Protein AF-A0A060CGH0-F1 (afdb_monomer_lite)

Sequence (85 aa):
VAPRCQKVYARHSEWKTMAEWRALGLVPLTRSWPADNDMLATLLEPDGPGRTAYLLTGNYRVILDYNCSNFYALSVGLLADAVSQ

Structure (mmCIF, N/CA/C/O backbone):
data_AF-A0A060CGH0-F1
#
_entry.id   AF-A0A060CGH0-F1
#
loop_
_atom_site.group_PDB
_atom_site.id
_atom_site.type_symbol
_atom_site.label_atom_id
_atom_site.label_alt_id
_atom_site.label_comp_id
_atom_site.label_asym_id
_atom_site.label_entity_id
_atom_site.label_seq_id
_atom_site.pdbx_PDB_ins_code
_atom_site.Cartn_x
_atom_site.Cartn_y
_atom_site.Cartn_z
_atom_site.occupancy
_atom_site.B_iso_or_equiv
_atom_site.auth_seq_id
_atom_site.auth_comp_id
_atom_site.auth_asym_id
_atom_site.auth_atom_id
_atom_site.pdbx_PDB_model_num
ATOM 1 N N . VAL A 1 1 ? 13.633 -9.278 -16.313 1.00 48.44 1 VAL A N 1
ATOM 2 C CA . VAL A 1 1 ? 13.276 -9.730 -14.948 1.00 48.44 1 VAL A CA 1
ATOM 3 C C . VAL A 1 1 ? 13.542 -8.568 -14.021 1.00 48.44 1 VAL A C 1
ATOM 5 O O . VAL A 1 1 ? 14.686 -8.131 -13.967 1.00 48.44 1 VAL A O 1
ATOM 8 N N . ALA A 1 2 ? 12.512 -8.010 -13.388 1.00 50.06 2 ALA A N 1
ATOM 9 C CA . ALA A 1 2 ? 12.725 -6.949 -12.417 1.00 50.06 2 ALA A CA 1
ATOM 10 C C . ALA A 1 2 ? 13.564 -7.485 -11.246 1.00 50.06 2 ALA A C 1
ATOM 12 O O . ALA A 1 2 ? 13.342 -8.621 -10.806 1.00 50.06 2 ALA A O 1
ATOM 13 N N . PRO A 1 3 ? 14.565 -6.734 -10.764 1.00 58.22 3 PRO A N 1
ATOM 14 C CA . PRO A 1 3 ? 15.333 -7.165 -9.612 1.00 58.22 3 PRO A CA 1
ATOM 15 C C . PRO A 1 3 ? 14.379 -7.317 -8.425 1.00 58.22 3 PRO A C 1
ATOM 17 O O . PRO A 1 3 ? 13.644 -6.396 -8.077 1.00 58.22 3 PRO A O 1
ATOM 20 N N . ARG A 1 4 ? 14.378 -8.492 -7.782 1.00 69.31 4 ARG A N 1
ATOM 21 C CA . ARG A 1 4 ? 13.680 -8.689 -6.505 1.00 69.31 4 ARG A CA 1
ATOM 22 C C . ARG A 1 4 ? 14.370 -7.827 -5.448 1.00 69.31 4 ARG A C 1
ATOM 24 O O . ARG A 1 4 ? 15.293 -8.264 -4.767 1.00 69.31 4 ARG A O 1
ATOM 31 N N . CYS A 1 5 ? 13.953 -6.573 -5.347 1.00 81.62 5 CYS A N 1
ATOM 32 C CA . CYS A 1 5 ? 14.574 -5.569 -4.497 1.00 81.62 5 CYS A CA 1
ATOM 33 C C . CYS A 1 5 ? 14.199 -5.776 -3.030 1.00 81.62 5 CYS A C 1
ATOM 35 O O . CYS A 1 5 ? 13.309 -5.123 -2.493 1.00 81.62 5 CYS A O 1
ATOM 37 N N . GLN A 1 6 ? 14.914 -6.683 -2.362 1.00 86.75 6 GLN A N 1
ATOM 38 C CA . GLN A 1 6 ? 14.662 -7.077 -0.973 1.00 86.75 6 GLN A CA 1
ATOM 39 C C . GLN A 1 6 ? 14.559 -5.882 -0.011 1.00 86.75 6 GLN A C 1
ATOM 41 O O . GLN A 1 6 ? 13.686 -5.864 0.851 1.00 86.75 6 GLN A O 1
ATOM 46 N N . LYS A 1 7 ? 15.393 -4.847 -0.196 1.00 88.56 7 LYS A N 1
ATOM 47 C CA . LYS A 1 7 ? 15.376 -3.630 0.637 1.00 88.56 7 LYS A CA 1
ATOM 48 C C . LYS A 1 7 ? 14.052 -2.864 0.577 1.00 88.56 7 LYS A C 1
ATOM 50 O O . LYS A 1 7 ? 13.665 -2.256 1.568 1.00 88.56 7 LYS A O 1
ATOM 55 N N . VAL A 1 8 ? 13.366 -2.882 -0.565 1.00 92.00 8 VAL A N 1
ATOM 56 C CA . VAL A 1 8 ? 12.073 -2.203 -0.733 1.00 92.00 8 VAL A CA 1
ATOM 57 C C . VAL A 1 8 ? 11.003 -2.925 0.082 1.00 92.00 8 VAL A C 1
ATOM 59 O O . VAL A 1 8 ? 10.270 -2.285 0.834 1.00 92.00 8 VAL A O 1
ATOM 62 N N . TYR A 1 9 ? 10.979 -4.256 -0.018 1.00 92.06 9 TYR A N 1
ATOM 63 C CA . TYR A 1 9 ? 10.019 -5.113 0.678 1.00 92.06 9 TYR A CA 1
ATOM 64 C C . TYR A 1 9 ? 10.277 -5.215 2.184 1.00 92.06 9 TYR A C 1
ATOM 66 O O . TYR A 1 9 ? 9.346 -5.469 2.933 1.00 92.06 9 TYR A O 1
ATOM 74 N N . ALA A 1 10 ? 11.504 -4.965 2.653 1.00 92.94 10 ALA A N 1
ATOM 75 C CA . ALA A 1 10 ? 11.825 -4.940 4.084 1.00 92.94 10 ALA A CA 1
ATOM 76 C C . ALA A 1 10 ? 11.079 -3.838 4.863 1.00 92.94 10 ALA A C 1
ATOM 78 O O . ALA A 1 10 ? 11.017 -3.892 6.087 1.00 92.94 10 ALA A O 1
ATOM 79 N N . ARG A 1 11 ? 10.531 -2.833 4.165 1.00 92.88 11 ARG A N 1
ATOM 80 C CA . ARG A 1 11 ? 9.680 -1.787 4.756 1.00 92.88 11 ARG A CA 1
ATOM 81 C C . ARG A 1 11 ? 8.184 -2.103 4.684 1.00 92.88 11 ARG A C 1
ATOM 83 O O . ARG A 1 11 ? 7.386 -1.281 5.121 1.00 92.88 11 ARG A O 1
ATOM 90 N N . HIS A 1 12 ? 7.801 -3.224 4.078 1.00 95.75 12 HIS A N 1
ATOM 91 C CA . HIS A 1 12 ? 6.411 -3.665 3.993 1.00 95.75 12 HIS A CA 1
ATOM 92 C C . HIS A 1 12 ? 6.139 -4.645 5.127 1.00 95.75 12 HIS A C 1
ATOM 94 O O . HIS A 1 12 ? 7.003 -5.455 5.468 1.00 95.75 12 HIS A O 1
ATOM 100 N N . SER A 1 13 ? 4.940 -4.596 5.697 1.00 97.06 13 SER A N 1
ATOM 101 C CA . SER A 1 13 ? 4.497 -5.647 6.610 1.00 97.06 13 SER A CA 1
ATOM 102 C C . SER A 1 13 ? 4.374 -6.994 5.893 1.00 97.06 13 SER A C 1
ATOM 104 O O . SER A 1 13 ? 4.452 -7.099 4.664 1.00 97.06 13 SER A O 1
ATOM 106 N N . GLU A 1 14 ? 4.076 -8.034 6.667 1.00 96.50 14 GLU A N 1
ATOM 107 C CA . GLU A 1 14 ? 3.512 -9.255 6.104 1.00 96.50 14 GLU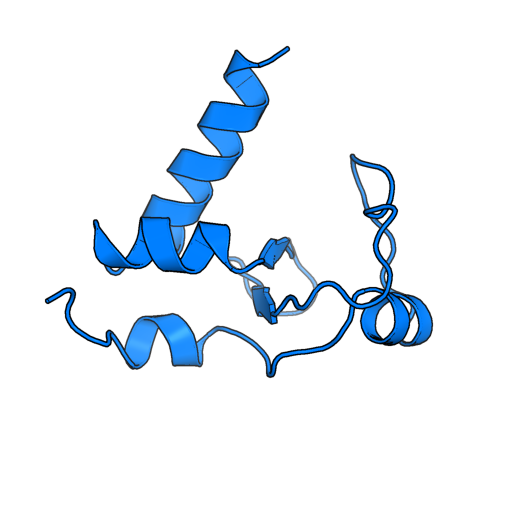 A CA 1
ATOM 108 C C . GLU A 1 14 ? 2.202 -8.978 5.354 1.00 96.50 14 GLU A C 1
ATOM 110 O O . GLU A 1 14 ? 1.516 -7.974 5.588 1.00 96.50 14 GLU A O 1
ATOM 115 N N . TRP A 1 15 ? 1.868 -9.882 4.439 1.00 97.56 15 TRP A N 1
ATOM 116 C CA . TRP A 1 15 ? 0.585 -9.859 3.758 1.00 97.56 15 TRP A CA 1
ATOM 117 C C . TRP A 1 15 ? -0.531 -10.236 4.724 1.00 97.56 15 TRP A C 1
ATOM 119 O O . TRP A 1 15 ? -0.407 -11.211 5.462 1.00 97.56 15 TRP A O 1
ATOM 129 N N . LYS A 1 16 ? -1.632 -9.492 4.656 1.00 98.44 16 LYS A N 1
ATOM 130 C CA . LYS A 1 16 ? -2.906 -9.839 5.286 1.00 98.44 16 LYS A CA 1
ATOM 131 C C . LYS A 1 16 ? -4.050 -9.501 4.342 1.00 98.44 16 LYS A C 1
ATOM 133 O O . LYS A 1 16 ? -3.906 -8.649 3.461 1.00 98.44 16 LYS A O 1
ATOM 138 N N . THR A 1 17 ? -5.171 -10.173 4.523 1.00 98.12 17 THR A N 1
ATOM 139 C CA . THR A 1 17 ? -6.430 -9.890 3.832 1.00 98.12 17 THR A CA 1
ATOM 140 C C . THR A 1 17 ? -7.019 -8.552 4.289 1.00 98.12 17 THR A C 1
ATOM 142 O O . THR A 1 17 ? -6.723 -8.055 5.382 1.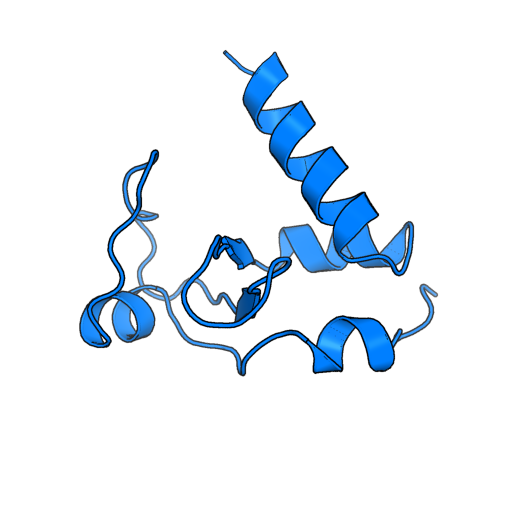00 98.12 17 THR A O 1
ATOM 145 N N . MET A 1 18 ? -7.893 -7.955 3.477 1.00 97.12 18 MET A N 1
ATOM 146 C CA . MET A 1 18 ? -8.632 -6.751 3.877 1.00 97.12 18 MET A CA 1
ATOM 147 C C . MET A 1 18 ? -9.494 -7.001 5.123 1.00 97.12 18 MET A C 1
ATOM 149 O O . MET A 1 18 ? -9.649 -6.091 5.940 1.00 97.12 18 MET A O 1
ATOM 153 N N . ALA A 1 19 ? -10.026 -8.216 5.302 1.00 97.50 19 ALA A N 1
ATOM 154 C CA . ALA A 1 19 ? -10.751 -8.604 6.512 1.00 97.50 19 ALA A CA 1
ATOM 155 C C . ALA A 1 19 ? -9.867 -8.562 7.769 1.00 97.50 19 ALA A C 1
ATOM 157 O O . ALA A 1 19 ? -10.267 -7.995 8.785 1.00 97.50 19 ALA A O 1
ATOM 158 N N . GLU A 1 20 ? -8.652 -9.107 7.700 1.00 98.31 20 GLU A N 1
ATOM 159 C CA . GLU A 1 20 ? -7.708 -9.091 8.821 1.00 98.31 20 GLU A CA 1
ATOM 160 C C . GLU A 1 20 ? -7.267 -7.667 9.175 1.00 98.31 20 GLU A C 1
ATOM 162 O O . GLU A 1 20 ? -7.233 -7.311 10.352 1.00 98.31 20 GLU A O 1
ATOM 167 N N . TRP A 1 21 ? -6.995 -6.812 8.182 1.00 97.56 21 TRP A N 1
ATOM 168 C CA . TRP A 1 21 ? -6.663 -5.406 8.440 1.00 97.56 21 TRP A CA 1
ATOM 169 C C . TRP A 1 21 ? -7.803 -4.648 9.126 1.00 97.56 21 TRP A C 1
ATOM 171 O O . TRP A 1 21 ? -7.554 -3.870 10.048 1.00 97.56 21 TRP A O 1
ATOM 181 N N . ARG A 1 22 ? -9.055 -4.901 8.726 1.00 95.75 22 ARG A N 1
ATOM 182 C CA . ARG A 1 22 ? -10.235 -4.351 9.411 1.00 95.75 22 ARG A CA 1
ATOM 183 C C . ARG A 1 22 ? -10.333 -4.839 10.850 1.00 95.75 22 ARG A C 1
ATOM 185 O O . ARG A 1 22 ? -10.594 -4.037 11.740 1.00 95.75 22 ARG A O 1
ATOM 192 N N . ALA A 1 23 ? -10.104 -6.130 11.082 1.00 97.25 23 ALA A N 1
ATOM 193 C CA . ALA A 1 23 ? -10.132 -6.713 12.420 1.00 97.25 23 ALA A CA 1
ATOM 194 C C . ALA A 1 23 ? -9.041 -6.133 13.341 1.00 97.25 23 ALA A C 1
ATOM 196 O O . ALA A 1 23 ? -9.250 -6.037 14.547 1.00 97.25 23 ALA A O 1
ATOM 197 N N . LEU A 1 24 ? -7.915 -5.682 12.777 1.00 96.62 24 LEU A N 1
ATOM 198 C CA . LEU A 1 24 ? -6.859 -4.953 13.492 1.00 96.62 24 LEU A CA 1
ATOM 199 C C . LEU A 1 24 ? -7.212 -3.483 13.797 1.00 96.62 24 LEU A C 1
ATOM 201 O O . LEU A 1 24 ? -6.412 -2.780 14.409 1.00 96.62 24 LEU A O 1
ATOM 205 N N . GLY A 1 25 ? -8.394 -3.011 13.393 1.00 94.94 25 GLY A N 1
ATOM 206 C CA . GLY A 1 25 ? -8.892 -1.673 13.713 1.00 94.94 25 GLY A CA 1
ATOM 207 C C . GLY A 1 25 ? -8.399 -0.566 12.783 1.00 94.94 25 GLY A C 1
ATOM 208 O O . GLY A 1 25 ? -8.576 0.610 13.102 1.00 94.94 25 GLY A O 1
ATOM 209 N N . LEU A 1 26 ? -7.796 -0.902 11.635 1.00 93.69 26 LEU A N 1
ATOM 210 C CA . LEU A 1 26 ? -7.470 0.108 10.629 1.00 93.69 26 LEU A CA 1
ATOM 211 C C . LEU A 1 26 ? -8.763 0.743 10.105 1.00 93.69 26 LEU A C 1
ATOM 213 O O . LEU A 1 26 ? -9.786 0.077 9.940 1.00 93.69 26 LEU A O 1
ATOM 217 N N . VAL A 1 27 ? -8.704 2.039 9.808 1.00 91.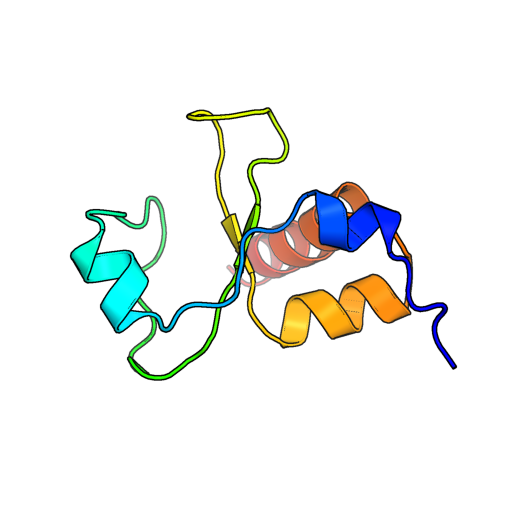75 27 VAL A N 1
ATOM 218 C CA . VAL A 1 27 ? -9.804 2.784 9.193 1.00 91.75 27 VAL A CA 1
ATOM 219 C C . VAL A 1 27 ? -9.279 3.565 7.987 1.00 91.75 27 VAL A C 1
ATOM 221 O O . VAL A 1 27 ? -8.263 4.253 8.100 1.00 91.75 27 VAL A O 1
ATOM 224 N N . PRO A 1 28 ? -9.919 3.459 6.814 1.00 91.81 28 PRO A N 1
ATOM 225 C CA . PRO A 1 28 ? -9.534 4.245 5.656 1.00 91.81 28 PRO A CA 1
ATOM 226 C C . PRO A 1 28 ? -9.776 5.737 5.890 1.00 91.81 28 PRO A C 1
ATOM 228 O O . PRO A 1 28 ? -10.813 6.123 6.426 1.00 91.81 28 PRO A O 1
ATOM 231 N N . LEU A 1 29 ? -8.844 6.580 5.440 1.00 90.75 29 LEU A N 1
ATOM 232 C CA . LEU A 1 29 ? -8.957 8.035 5.595 1.00 90.75 29 LEU A CA 1
ATOM 233 C C . LEU A 1 29 ? -9.747 8.708 4.466 1.00 90.75 29 LEU A C 1
ATOM 235 O O . LEU A 1 29 ? -10.404 9.716 4.698 1.00 90.75 29 LEU A O 1
ATOM 239 N N . THR A 1 30 ? -9.663 8.186 3.240 1.00 82.75 30 THR A N 1
ATOM 240 C CA . THR A 1 30 ? -10.165 8.884 2.039 1.00 82.75 30 THR A CA 1
ATOM 241 C C . THR A 1 30 ? -11.057 8.038 1.137 1.00 82.75 30 THR A C 1
ATOM 243 O O . THR A 1 30 ? -11.846 8.591 0.377 1.00 82.75 30 THR A O 1
ATOM 246 N N . ARG A 1 31 ? -10.954 6.707 1.190 1.00 81.44 31 ARG A N 1
ATOM 247 C CA . ARG A 1 31 ? -11.715 5.785 0.334 1.00 81.44 31 ARG A CA 1
ATOM 248 C C . ARG A 1 31 ? -12.441 4.751 1.170 1.00 81.44 31 ARG A C 1
ATOM 250 O O . ARG A 1 31 ? -11.971 4.387 2.236 1.00 81.44 31 ARG A O 1
ATOM 257 N N . SER A 1 32 ? -13.555 4.230 0.675 1.00 89.88 32 SER A N 1
ATOM 258 C CA . SER A 1 32 ? -14.159 3.042 1.272 1.00 89.88 32 SER A CA 1
ATOM 259 C C . SER A 1 32 ? -13.210 1.849 1.165 1.00 89.88 32 SER A C 1
ATOM 261 O O . SER A 1 32 ? -12.368 1.775 0.267 1.00 89.88 32 SER A O 1
ATOM 263 N N . TRP A 1 33 ? -13.365 0.894 2.077 1.00 92.75 33 TRP A N 1
ATOM 264 C CA . TRP A 1 33 ? -12.696 -0.391 1.948 1.00 92.75 33 TRP A CA 1
ATOM 265 C C . TRP A 1 33 ? -13.020 -1.064 0.602 1.00 92.75 33 TRP A C 1
ATOM 267 O O . TRP A 1 33 ? -14.152 -0.939 0.127 1.00 92.75 33 TRP A O 1
ATOM 277 N N . PRO A 1 34 ? -12.083 -1.832 0.013 1.00 90.62 34 PRO A N 1
ATOM 278 C CA . PRO A 1 34 ? -12.389 -2.689 -1.126 1.00 90.62 34 PRO A CA 1
ATOM 279 C C . PRO A 1 34 ? -13.524 -3.668 -0.800 1.00 90.62 34 PRO A C 1
ATOM 281 O O . PRO A 1 34 ? -13.624 -4.161 0.325 1.00 90.62 34 PRO A O 1
ATOM 284 N N . ALA A 1 35 ? -14.375 -3.961 -1.785 1.00 91.69 35 ALA A N 1
ATOM 285 C CA . ALA A 1 35 ? -15.482 -4.903 -1.608 1.00 91.69 35 ALA A CA 1
ATOM 286 C C . ALA A 1 35 ? -14.989 -6.340 -1.364 1.00 91.69 35 ALA A C 1
ATOM 288 O O . ALA A 1 35 ? -15.610 -7.088 -0.612 1.00 91.69 35 ALA A O 1
ATOM 289 N N . ASP A 1 36 ? -13.861 -6.701 -1.976 1.00 95.69 36 ASP A N 1
ATOM 290 C CA . ASP A 1 36 ? -13.211 -7.992 -1.792 1.00 95.69 36 ASP A CA 1
ATOM 291 C C . ASP A 1 36 ? -12.459 -8.034 -0.451 1.00 95.69 36 ASP A C 1
ATOM 293 O O . ASP A 1 36 ? -11.465 -7.332 -0.240 1.00 95.69 36 ASP A O 1
ATOM 297 N N . ASN A 1 37 ? -12.965 -8.854 0.468 1.00 95.62 37 ASN A N 1
ATOM 298 C CA . ASN A 1 37 ? -12.394 -9.044 1.796 1.00 95.62 37 ASN A CA 1
ATOM 299 C C . ASN A 1 37 ? -11.143 -9.932 1.786 1.00 95.62 37 ASN A C 1
ATOM 301 O O . ASN A 1 37 ? -10.310 -9.776 2.680 1.00 95.62 37 ASN A O 1
ATOM 305 N N . ASP A 1 38 ? -10.999 -10.805 0.787 1.00 97.31 38 ASP A N 1
ATOM 306 C CA . ASP A 1 38 ? -9.897 -11.764 0.665 1.00 97.31 38 ASP A CA 1
ATOM 307 C C . ASP A 1 38 ? -8.698 -11.166 -0.087 1.00 97.31 38 ASP A C 1
ATOM 309 O O . ASP A 1 38 ? -7.605 -11.737 -0.105 1.00 97.31 38 ASP A O 1
ATOM 313 N N . MET A 1 39 ? -8.872 -9.970 -0.663 1.00 96.75 39 MET A N 1
ATOM 314 C CA . MET A 1 39 ? -7.799 -9.211 -1.291 1.00 96.75 39 MET A CA 1
ATOM 315 C C . MET A 1 39 ? -6.629 -9.017 -0.318 1.00 96.75 39 MET A C 1
ATOM 317 O O . MET A 1 39 ? -6.779 -8.464 0.773 1.00 96.75 39 MET A O 1
ATOM 321 N N . LEU A 1 40 ? -5.435 -9.432 -0.739 1.00 97.81 40 LEU A N 1
ATOM 322 C CA . LEU A 1 40 ? -4.217 -9.282 0.048 1.00 97.81 40 LEU A CA 1
ATOM 323 C C . LEU A 1 40 ? -3.616 -7.880 -0.103 1.00 97.81 40 LEU A C 1
ATOM 325 O O . LEU A 1 40 ? -3.491 -7.345 -1.210 1.00 97.81 40 LEU A O 1
ATOM 329 N N . ALA A 1 41 ? -3.160 -7.328 1.020 1.00 97.62 41 ALA A N 1
ATOM 330 C CA . ALA A 1 41 ? -2.370 -6.108 1.080 1.00 97.62 41 ALA A CA 1
ATOM 331 C C . ALA A 1 41 ? -1.260 -6.188 2.136 1.00 97.62 41 ALA A C 1
ATOM 333 O O . ALA A 1 41 ? -1.380 -6.897 3.137 1.00 97.62 41 ALA A O 1
ATOM 334 N N . THR A 1 42 ? -0.195 -5.418 1.925 1.00 97.69 42 THR A N 1
ATOM 335 C CA . THR A 1 42 ? 0.820 -5.115 2.945 1.00 97.69 42 THR A CA 1
ATOM 336 C C . THR A 1 42 ? 0.697 -3.666 3.395 1.00 97.69 42 THR A C 1
ATOM 338 O O . THR A 1 42 ? 0.387 -2.794 2.587 1.00 97.69 42 THR A O 1
ATOM 341 N N . LEU A 1 43 ? 1.017 -3.384 4.651 1.00 97.38 43 LEU A N 1
ATOM 342 C CA . LEU A 1 43 ? 1.123 -2.032 5.183 1.00 97.38 43 LEU A CA 1
ATOM 343 C C . LEU A 1 43 ? 2.502 -1.439 4.866 1.00 97.38 43 LEU A C 1
ATOM 345 O O . LEU A 1 43 ? 3.526 -2.105 5.037 1.00 97.38 43 LEU A O 1
ATOM 349 N N . LEU A 1 44 ? 2.528 -0.177 4.446 1.00 97.44 44 LEU A N 1
ATOM 350 C CA . LEU A 1 44 ? 3.732 0.647 4.385 1.00 97.44 44 LEU A CA 1
ATOM 351 C C . LEU A 1 44 ? 3.481 1.970 5.105 1.00 97.44 44 LEU A C 1
ATOM 353 O O . LEU A 1 44 ? 2.535 2.687 4.786 1.00 97.44 44 LEU A O 1
ATOM 357 N N . GLU A 1 45 ? 4.403 2.324 5.994 1.00 96.81 45 GLU A N 1
ATOM 358 C CA . GLU A 1 45 ? 4.443 3.614 6.679 1.00 96.81 45 GLU A CA 1
ATOM 359 C C . GLU A 1 45 ? 5.657 4.411 6.163 1.00 96.81 45 GLU A C 1
ATOM 361 O O . GLU A 1 45 ? 6.777 4.266 6.678 1.00 96.81 45 GLU A O 1
ATOM 366 N N . PRO A 1 46 ? 5.508 5.192 5.070 1.00 95.69 46 PRO A N 1
ATOM 367 C CA . PRO A 1 46 ? 6.642 5.854 4.426 1.00 95.69 46 PRO A CA 1
ATOM 368 C C . PRO A 1 46 ? 7.324 6.878 5.340 1.00 95.69 46 PRO A C 1
ATOM 370 O O . PRO A 1 46 ? 8.556 6.970 5.310 1.00 95.69 46 PRO A O 1
ATOM 373 N N . ASP A 1 47 ? 6.539 7.546 6.187 1.00 94.88 47 ASP A N 1
ATOM 374 C CA . ASP A 1 47 ? 6.968 8.611 7.104 1.00 94.88 47 ASP A CA 1
ATOM 375 C C . ASP A 1 47 ? 7.297 8.097 8.519 1.00 94.88 47 ASP A C 1
ATOM 377 O O . ASP A 1 47 ? 7.553 8.881 9.433 1.00 94.88 47 ASP A O 1
ATOM 381 N N . GLY A 1 48 ? 7.298 6.774 8.700 1.00 92.56 48 GLY A N 1
ATOM 382 C CA . GLY A 1 48 ? 7.556 6.101 9.971 1.00 92.56 48 GLY A CA 1
ATOM 383 C C . GLY A 1 48 ? 6.287 5.683 10.728 1.00 92.56 48 GLY A C 1
ATOM 384 O O . GLY A 1 48 ? 5.183 6.081 10.349 1.00 92.56 48 GLY A O 1
ATOM 385 N N . PRO A 1 49 ? 6.440 4.872 11.792 1.00 93.25 49 PRO A N 1
ATOM 386 C CA . PRO A 1 49 ? 5.317 4.246 12.484 1.00 93.25 49 PRO A CA 1
ATOM 387 C C . PRO A 1 49 ? 4.286 5.234 13.040 1.00 93.25 49 PRO A C 1
ATOM 389 O O . PRO A 1 49 ? 4.647 6.235 13.661 1.00 93.25 49 PRO A O 1
ATOM 392 N N . GLY A 1 50 ? 3.003 4.942 12.834 1.00 89.19 50 GLY A N 1
ATOM 393 C CA . GLY A 1 50 ? 1.866 5.730 13.315 1.00 89.19 50 GLY A CA 1
ATOM 394 C C . GLY A 1 50 ? 1.655 7.065 12.594 1.00 89.19 50 GLY A C 1
ATOM 395 O O . GLY A 1 50 ? 0.912 7.913 13.089 1.00 89.19 50 GLY A O 1
ATOM 396 N N . ARG A 1 51 ? 2.333 7.295 11.463 1.00 93.44 51 ARG A N 1
ATOM 397 C CA . ARG A 1 51 ? 2.184 8.504 10.636 1.00 93.44 51 ARG A CA 1
ATOM 398 C C . ARG A 1 51 ? 1.262 8.210 9.452 1.00 93.44 51 ARG A C 1
ATOM 400 O O . ARG A 1 51 ? 0.185 7.649 9.627 1.00 93.44 51 ARG A O 1
ATOM 407 N N . THR A 1 52 ? 1.650 8.614 8.247 1.00 94.00 52 THR A N 1
ATOM 408 C CA . THR A 1 52 ? 0.936 8.227 7.031 1.00 94.00 52 THR A CA 1
ATOM 409 C C . THR A 1 52 ? 1.125 6.735 6.798 1.00 94.00 52 THR A C 1
ATOM 411 O O . THR A 1 52 ? 2.247 6.237 6.899 1.00 94.00 52 THR A O 1
ATOM 414 N N . ALA A 1 53 ? 0.052 6.035 6.444 1.00 95.56 53 ALA A N 1
ATOM 415 C CA . ALA A 1 53 ? 0.090 4.613 6.148 1.00 95.56 53 ALA A CA 1
ATOM 416 C C . ALA A 1 53 ? -0.716 4.294 4.888 1.00 95.56 53 ALA A C 1
ATOM 418 O O . ALA A 1 53 ? -1.757 4.900 4.629 1.00 95.56 53 ALA A O 1
ATOM 419 N N . TYR A 1 54 ? -0.235 3.320 4.122 1.00 96.50 54 TYR A N 1
ATOM 420 C CA . TYR A 1 54 ? -0.877 2.842 2.903 1.00 96.50 54 TYR A CA 1
ATOM 421 C C . TYR A 1 54 ? -1.006 1.324 2.947 1.00 96.50 54 TYR A C 1
ATOM 423 O O . TYR A 1 54 ? -0.035 0.625 3.242 1.00 96.50 54 TYR A O 1
ATOM 431 N N . LEU A 1 55 ? -2.191 0.818 2.605 1.00 96.50 55 LEU A N 1
ATOM 432 C CA . LEU A 1 55 ? -2.372 -0.588 2.260 1.00 96.50 55 LEU A CA 1
ATOM 433 C C . LEU A 1 55 ? -2.056 -0.770 0.775 1.00 96.50 55 LEU A C 1
ATOM 435 O O . LEU A 1 55 ? -2.702 -0.188 -0.094 1.00 96.50 55 LEU A O 1
ATOM 439 N N . LEU A 1 56 ? -1.027 -1.564 0.499 1.00 96.38 56 LEU A N 1
ATOM 440 C CA . LEU A 1 56 ? -0.452 -1.774 -0.822 1.00 96.38 56 LEU A CA 1
ATOM 441 C C . LEU A 1 56 ? -0.857 -3.146 -1.346 1.00 96.38 56 LEU A C 1
ATOM 443 O O . LEU A 1 56 ? -0.565 -4.163 -0.717 1.00 96.38 56 LEU A O 1
ATOM 447 N N . THR A 1 57 ? -1.502 -3.182 -2.508 1.00 95.25 57 THR A N 1
ATOM 448 C CA . THR A 1 57 ? -1.975 -4.433 -3.116 1.00 95.25 57 THR A CA 1
ATOM 449 C C . THR A 1 57 ? -1.013 -4.935 -4.198 1.00 95.25 57 THR A C 1
ATOM 451 O O . THR A 1 57 ? 0.045 -4.345 -4.430 1.00 95.25 57 THR A O 1
ATOM 454 N N . GLY A 1 58 ? -1.353 -6.035 -4.876 1.00 93.12 58 GLY A N 1
ATOM 455 C CA . GLY A 1 58 ? -0.496 -6.646 -5.899 1.00 93.12 58 GLY A CA 1
ATOM 456 C C . GLY A 1 58 ? -0.050 -5.685 -7.011 1.00 93.12 58 GLY A C 1
ATOM 457 O O . GLY A 1 58 ? 1.099 -5.753 -7.446 1.00 93.12 58 GLY A O 1
ATOM 458 N N . ASN A 1 59 ? -0.902 -4.736 -7.412 1.00 94.19 59 ASN A N 1
ATOM 459 C CA . ASN A 1 59 ? -0.568 -3.734 -8.431 1.00 94.19 59 ASN A CA 1
ATOM 460 C C . ASN A 1 59 ? 0.633 -2.851 -8.040 1.00 94.19 59 ASN A C 1
ATOM 462 O O . ASN A 1 59 ? 1.441 -2.497 -8.894 1.00 94.19 59 ASN A O 1
ATOM 466 N N . TYR A 1 60 ? 0.810 -2.556 -6.753 1.00 95.75 60 TYR A N 1
ATOM 467 C CA . TYR A 1 60 ? 1.933 -1.762 -6.268 1.00 95.75 60 TYR A CA 1
ATOM 468 C C . TYR A 1 60 ? 3.272 -2.474 -6.497 1.00 95.75 60 TYR A C 1
ATOM 470 O O . TYR A 1 60 ? 4.267 -1.839 -6.842 1.00 95.75 60 TYR A O 1
ATOM 478 N N . ARG A 1 61 ? 3.299 -3.810 -6.386 1.00 92.12 61 ARG A N 1
ATOM 479 C CA . ARG A 1 61 ? 4.503 -4.599 -6.693 1.00 92.12 61 ARG A CA 1
ATOM 480 C C . ARG A 1 61 ? 4.878 -4.531 -8.170 1.00 92.12 61 ARG A C 1
ATOM 482 O O . ARG A 1 61 ? 6.058 -4.449 -8.477 1.00 92.12 61 ARG A O 1
ATOM 489 N N . VAL A 1 62 ? 3.889 -4.473 -9.061 1.00 93.38 62 VAL A N 1
ATOM 490 C CA . VAL A 1 62 ? 4.129 -4.293 -10.502 1.00 93.38 62 VAL A CA 1
ATOM 491 C C . VAL A 1 62 ? 4.767 -2.928 -10.792 1.00 93.38 62 VAL A C 1
ATOM 493 O O . VAL A 1 62 ? 5.643 -2.828 -11.643 1.00 93.38 62 VAL A O 1
ATOM 496 N N . ILE A 1 63 ? 4.399 -1.873 -10.057 1.00 94.75 63 ILE A N 1
ATOM 497 C CA . ILE A 1 63 ? 5.052 -0.557 -10.194 1.00 94.75 63 ILE A CA 1
ATOM 498 C C . ILE A 1 63 ? 6.504 -0.615 -9.692 1.00 94.75 63 ILE A C 1
ATOM 500 O O . ILE A 1 63 ? 7.402 -0.049 -10.316 1.00 94.75 63 ILE A O 1
ATOM 504 N N . LEU A 1 64 ? 6.757 -1.326 -8.589 1.00 93.44 64 LEU A N 1
ATOM 505 C CA . LEU A 1 64 ? 8.112 -1.518 -8.060 1.00 93.44 64 LEU A CA 1
ATOM 506 C C . LEU A 1 64 ? 9.031 -2.289 -9.015 1.00 93.44 64 LEU A C 1
ATOM 508 O O . LEU A 1 64 ? 10.241 -2.063 -9.003 1.00 93.44 64 LEU A O 1
ATOM 512 N N . ASP A 1 65 ? 8.469 -3.155 -9.859 1.00 90.88 65 ASP A N 1
ATOM 513 C CA . ASP A 1 65 ? 9.222 -3.858 -10.898 1.00 90.88 65 ASP A CA 1
ATOM 514 C C . ASP A 1 65 ? 9.779 -2.900 -11.968 1.00 90.88 65 ASP A C 1
ATOM 516 O O . ASP A 1 65 ? 10.791 -3.206 -12.604 1.00 90.88 65 ASP A O 1
ATOM 520 N N . TYR A 1 66 ? 9.162 -1.723 -12.137 1.00 92.31 66 TYR A N 1
ATOM 521 C CA . TYR A 1 66 ? 9.661 -0.652 -13.003 1.00 92.31 66 TYR A CA 1
ATOM 522 C C . TYR A 1 66 ? 10.792 0.142 -12.337 1.00 92.31 66 TYR A C 1
ATOM 524 O O . TYR A 1 66 ? 11.807 0.453 -12.962 1.00 92.31 66 TYR A O 1
ATOM 532 N N . ASN A 1 67 ? 10.629 0.476 -11.054 1.00 93.38 67 ASN A N 1
ATOM 533 C CA . ASN A 1 67 ? 11.642 1.166 -10.264 1.00 93.38 67 ASN A CA 1
ATOM 534 C C . ASN A 1 67 ? 11.554 0.754 -8.791 1.00 93.38 67 ASN A C 1
ATOM 536 O O . ASN A 1 67 ? 10.530 0.945 -8.134 1.00 93.38 67 ASN A O 1
ATOM 540 N N . CYS A 1 68 ? 12.669 0.258 -8.254 1.00 93.12 68 CYS A N 1
ATOM 541 C CA . CYS A 1 68 ? 12.787 -0.225 -6.881 1.00 93.12 68 CYS A CA 1
ATOM 542 C C . CYS A 1 68 ? 12.832 0.890 -5.824 1.00 93.12 68 CYS A C 1
ATOM 544 O O . CYS A 1 68 ? 13.776 0.986 -5.036 1.00 93.12 68 CYS A O 1
ATOM 546 N N . SER A 1 69 ? 11.795 1.718 -5.769 1.00 94.94 69 SER A N 1
ATOM 547 C CA . SER 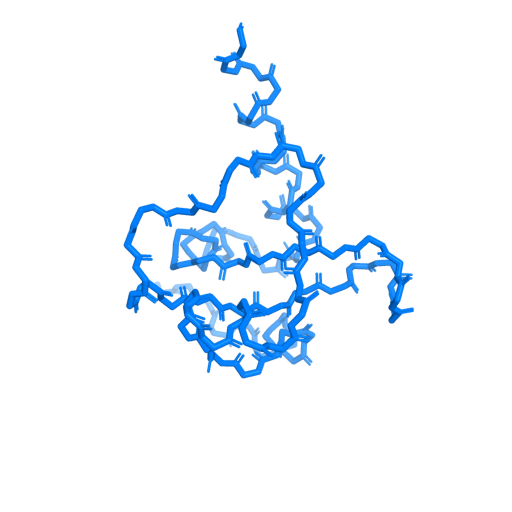A 1 69 ? 11.647 2.785 -4.787 1.00 94.94 69 SER A CA 1
ATOM 548 C C . SER A 1 69 ? 10.196 2.889 -4.329 1.00 94.94 69 SER A C 1
ATOM 550 O O . SER A 1 69 ? 9.297 3.166 -5.119 1.00 94.94 69 SER A O 1
ATOM 552 N N . ASN A 1 70 ? 9.970 2.723 -3.021 1.00 96.00 70 ASN A N 1
ATOM 553 C CA . ASN A 1 70 ? 8.643 2.906 -2.424 1.00 96.00 70 ASN A CA 1
ATOM 554 C C . ASN A 1 70 ? 8.116 4.334 -2.636 1.00 96.00 70 ASN A C 1
ATOM 556 O O . ASN A 1 70 ? 6.933 4.524 -2.900 1.00 96.00 70 ASN A O 1
ATOM 560 N N . PHE A 1 71 ? 8.989 5.344 -2.573 1.00 96.19 71 PHE A N 1
ATOM 561 C CA . PHE A 1 71 ? 8.583 6.724 -2.839 1.00 96.19 71 PHE A CA 1
ATOM 562 C C . PHE A 1 71 ? 8.203 6.931 -4.304 1.00 96.19 71 PHE A C 1
ATOM 564 O O . PHE A 1 71 ? 7.209 7.590 -4.575 1.00 96.19 71 PHE A O 1
ATO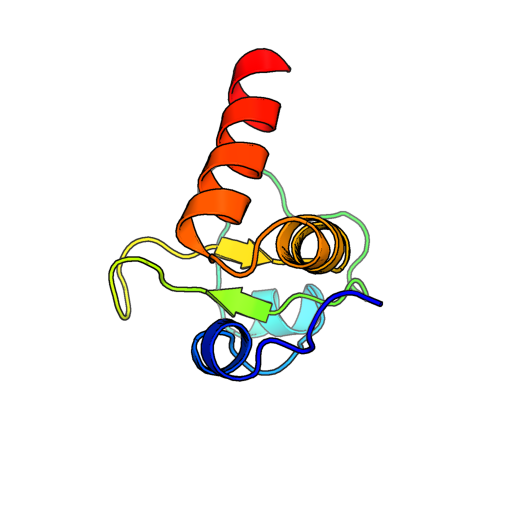M 571 N N . TYR A 1 72 ? 8.930 6.317 -5.243 1.00 96.75 72 TYR A N 1
ATOM 572 C CA . TYR A 1 72 ? 8.550 6.356 -6.655 1.00 96.75 72 TYR A CA 1
ATOM 573 C C . TYR A 1 72 ? 7.169 5.725 -6.875 1.00 96.75 72 TYR A C 1
ATOM 575 O O . TYR A 1 72 ? 6.286 6.359 -7.447 1.00 96.75 72 TYR A O 1
ATOM 583 N N . ALA A 1 73 ? 6.960 4.503 -6.379 1.00 97.06 73 ALA A N 1
ATOM 584 C CA . ALA A 1 73 ? 5.701 3.795 -6.580 1.00 97.06 73 ALA A CA 1
ATOM 585 C C . ALA A 1 73 ? 4.514 4.474 -5.873 1.00 97.06 73 ALA A C 1
ATOM 587 O O . ALA A 1 73 ? 3.415 4.498 -6.426 1.00 97.06 73 ALA A O 1
ATOM 588 N N . LEU A 1 74 ? 4.732 5.083 -4.697 1.00 97.19 74 LEU A N 1
ATOM 589 C CA . LEU A 1 74 ? 3.721 5.918 -4.037 1.00 97.19 74 LEU A CA 1
ATOM 590 C C . LEU A 1 74 ? 3.372 7.143 -4.880 1.00 97.19 74 LEU A C 1
ATOM 592 O O . LEU A 1 74 ? 2.192 7.392 -5.099 1.00 97.19 74 LEU A O 1
ATOM 596 N N . SER A 1 75 ? 4.367 7.872 -5.393 1.00 97.69 75 SER A N 1
ATOM 597 C CA . SER A 1 75 ? 4.120 9.033 -6.254 1.00 97.69 75 SER A CA 1
ATOM 598 C C . SER A 1 75 ? 3.314 8.663 -7.498 1.00 97.69 75 SER A C 1
ATOM 600 O O . SER A 1 75 ? 2.393 9.389 -7.850 1.00 97.69 75 SER A O 1
ATOM 602 N N . VAL A 1 76 ? 3.607 7.522 -8.135 1.00 97.88 76 VAL A N 1
ATOM 603 C CA . VAL A 1 76 ? 2.833 7.029 -9.289 1.00 97.88 76 VAL A CA 1
ATOM 604 C C . VAL A 1 76 ? 1.379 6.742 -8.904 1.00 97.88 76 VAL A C 1
ATOM 606 O O . VAL A 1 76 ? 0.473 7.204 -9.593 1.00 97.88 76 VAL A O 1
ATOM 609 N N . GLY A 1 77 ? 1.142 6.017 -7.805 1.00 95.62 77 GLY A N 1
ATOM 610 C CA . GLY A 1 77 ? -0.214 5.685 -7.354 1.00 95.62 77 GLY A CA 1
ATOM 611 C C . GLY A 1 77 ? -1.031 6.915 -6.950 1.00 95.62 77 GLY A C 1
ATOM 612 O O . GLY A 1 77 ? -2.164 7.078 -7.393 1.00 95.62 77 GLY A O 1
ATOM 613 N N . LEU A 1 78 ? -0.434 7.817 -6.168 1.00 94.94 78 LEU A N 1
ATOM 614 C CA . LEU A 1 78 ? -1.084 9.049 -5.717 1.00 94.94 78 LEU A CA 1
ATOM 615 C C . LEU A 1 78 ? -1.367 10.012 -6.872 1.00 94.94 78 LEU A C 1
ATOM 617 O O . LEU A 1 78 ? -2.425 10.636 -6.903 1.00 94.94 78 LEU A O 1
ATOM 621 N N . LEU A 1 79 ? -0.448 10.122 -7.836 1.00 96.81 79 LEU A N 1
ATOM 622 C CA . LEU A 1 79 ? -0.674 10.925 -9.034 1.00 96.81 79 LEU A CA 1
ATOM 623 C C . LEU A 1 79 ? -1.813 10.345 -9.877 1.00 96.81 79 LEU A C 1
ATOM 625 O O . LEU A 1 79 ? -2.666 11.108 -10.318 1.00 96.81 79 LEU A O 1
ATOM 629 N N . ALA A 1 80 ? -1.849 9.022 -10.073 1.00 95.19 80 ALA A N 1
ATOM 630 C CA . ALA A 1 80 ? -2.929 8.356 -10.802 1.00 95.19 80 ALA A CA 1
ATOM 631 C C . ALA A 1 80 ? -4.298 8.626 -10.157 1.00 95.19 80 ALA A C 1
ATOM 633 O O . ALA A 1 80 ? -5.250 8.959 -10.858 1.00 95.19 80 ALA A O 1
ATOM 634 N N . ASP A 1 81 ? -4.374 8.564 -8.825 1.00 90.88 81 ASP A N 1
ATOM 635 C CA . ASP A 1 81 ? -5.583 8.922 -8.085 1.00 90.88 81 ASP A CA 1
ATOM 636 C C . ASP A 1 81 ? -5.962 10.399 -8.288 1.00 90.88 81 ASP A C 1
ATOM 638 O O . ASP A 1 81 ? -7.130 10.695 -8.540 1.00 90.88 81 ASP A O 1
ATOM 642 N N . ALA A 1 82 ? -4.993 11.317 -8.226 1.00 92.94 82 ALA A N 1
ATOM 643 C CA . ALA A 1 82 ?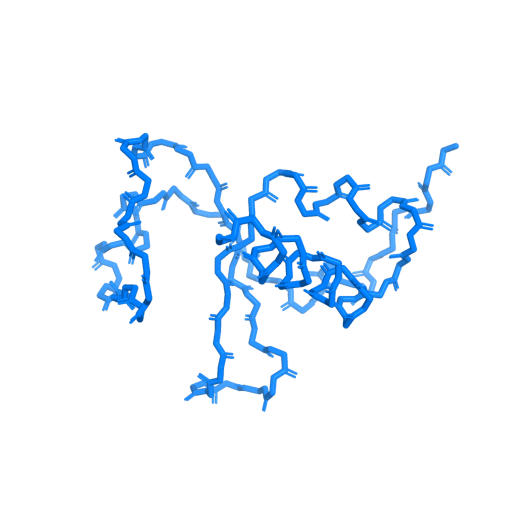 -5.230 12.756 -8.357 1.00 92.94 82 ALA A CA 1
ATOM 644 C C . ALA A 1 82 ? -5.729 13.174 -9.751 1.00 92.94 82 ALA A C 1
ATOM 646 O O . ALA A 1 82 ? -6.539 14.090 -9.849 1.00 92.94 82 ALA A O 1
ATOM 647 N N . VAL A 1 83 ? -5.272 12.514 -10.820 1.00 95.69 83 VAL A N 1
ATOM 648 C CA . VAL A 1 83 ? -5.697 12.825 -12.201 1.00 95.69 83 VAL A CA 1
ATOM 649 C C . VAL A 1 83 ? -6.966 12.090 -12.634 1.00 95.69 83 VAL A C 1
ATOM 651 O O . VAL A 1 83 ? -7.495 12.374 -13.702 1.00 95.69 83 VAL A O 1
ATOM 654 N N . SER A 1 84 ? -7.435 11.126 -11.838 1.00 88.81 84 SER A N 1
ATOM 655 C CA . SER A 1 84 ? -8.658 10.356 -12.113 1.00 88.81 84 SER A CA 1
ATOM 656 C C . SER A 1 84 ? -9.946 11.005 -11.588 1.00 88.81 84 SER A C 1
ATOM 658 O O . SER A 1 84 ? -11.012 10.405 -11.725 1.00 88.81 84 SER A O 1
ATOM 660 N N . GLN A 1 85 ? -9.840 12.185 -10.964 1.00 62.62 85 GLN A N 1
ATOM 661 C CA . GLN A 1 85 ? -10.971 12.945 -10.419 1.00 62.62 85 GLN A CA 1
ATOM 662 C C . GLN A 1 85 ? -11.702 13.766 -11.478 1.00 62.62 85 GLN A C 1
ATOM 664 O O . GLN A 1 85 ? -11.020 14.379 -12.330 1.00 62.62 85 GLN A O 1
#

Organism: NCBI:txid292277

pLDDT: mean 92.06, std 9.44, range [48.44, 98.44]

InterPro domains:
  IPR023346 Lysozyme-like domain superfamily [SSF53955] (10-83)
  IPR031304 Transglycosylase SLT domain 2 [PF13406] (9-81)
  IPR043426 Membrane-bound lytic murein transglycosylase B-like [PTHR30163] (12-83)

Foldseek 3Di:
DQPPLVVLCVQWADKDFLLVCVVVVDDDDPDDRDPGRRFIWIKGDPPDPPDDIDTHGPVLVVQCSVPVDPVSSVCVVVVVVVVVD

Secondary structure (DSSP, 8-state):
-----HHHHTTB---EEHHHHHHTT---SSSPPPS-SS-EEEEE-TT-TTSS-EEE-HHHHHHHHH-S-HHHHHHHHHHHHHHT-

Radius of gyration: 13.02 Å; chains: 1; bounding box: 31×25×29 Å